Protein AF-A0A963CIV7-F1 (afdb_monomer_lite)

pLDDT: mean 91.54, std 8.97, range [55.19, 98.31]

Foldseek 3Di:
DLVVLLVVCLVCVPVLCLLLCVPCVVHDPVSVVVSVVVLVVQLVVQLVVLVVLCVVVVDDWLDDSSVLSVVSSCLSNVLSVVCVVVVNPARSCVVVVVVCLVCVVNGHPPSD

Sequence (112 aa):
VLYLLLAFADKNPGITRVLLGDALVGEQERLHSRVEQFFARIETQFRQILREAVMREGEESRVDIDQGASLMLALVEGRMQRFLRTRFRVSPLAEWDGHWELIAPCLFPGAD

Structure (mmCIF, N/CA/C/O backbone):
data_AF-A0A963CIV7-F1
#
_entry.id   AF-A0A963CIV7-F1
#
loop_
_atom_site.group_PDB
_atom_site.id
_atom_site.type_symbol
_atom_site.label_atom_id
_atom_site.label_alt_id
_atom_site.label_comp_id
_atom_site.label_asym_id
_atom_site.label_entity_id
_atom_site.label_seq_id
_atom_site.pdbx_PDB_ins_code
_atom_site.Cartn_x
_atom_site.Cartn_y
_atom_site.Cartn_z
_atom_site.occupancy
_atom_site.B_iso_or_equiv
_atom_site.auth_seq_id
_atom_site.auth_comp_id
_atom_site.auth_asym_id
_atom_site.auth_atom_id
_atom_site.pdbx_PDB_model_num
ATOM 1 N N . VAL A 1 1 ? -10.008 0.877 0.326 1.00 90.88 1 VAL A N 1
ATOM 2 C CA . VAL A 1 1 ? -8.850 1.719 -0.082 1.00 90.88 1 VAL A CA 1
ATOM 3 C C . VAL A 1 1 ? -7.711 0.898 -0.678 1.00 90.88 1 VAL A C 1
ATOM 5 O O . VAL A 1 1 ? -7.285 1.231 -1.774 1.00 90.88 1 VAL A O 1
ATOM 8 N N . LEU A 1 2 ? -7.256 -0.182 -0.031 1.00 95.50 2 LEU A N 1
ATOM 9 C CA . LEU A 1 2 ? -6.164 -1.035 -0.538 1.00 95.50 2 LEU A CA 1
ATOM 10 C C . LEU A 1 2 ? -6.381 -1.514 -1.982 1.00 95.50 2 LEU A C 1
ATOM 12 O O . LEU A 1 2 ? -5.562 -1.223 -2.848 1.00 95.50 2 LEU A O 1
ATOM 16 N N . TYR A 1 3 ? -7.526 -2.146 -2.259 1.00 96.44 3 TYR A N 1
ATOM 17 C CA . TYR A 1 3 ? -7.890 -2.582 -3.612 1.00 96.44 3 TYR A CA 1
ATOM 18 C C . TYR A 1 3 ? -7.810 -1.444 -4.638 1.00 96.44 3 TYR A C 1
ATOM 20 O O . TYR A 1 3 ? -7.254 -1.622 -5.714 1.00 96.44 3 TYR A O 1
ATOM 28 N N . LEU A 1 4 ? -8.310 -0.251 -4.294 1.00 97.00 4 LEU A N 1
ATOM 29 C CA . LEU A 1 4 ? -8.282 0.912 -5.183 1.00 97.00 4 LEU A CA 1
ATOM 30 C C . LEU A 1 4 ? -6.846 1.348 -5.507 1.00 97.00 4 LEU A C 1
ATOM 32 O O . LEU A 1 4 ? -6.553 1.638 -6.663 1.00 97.00 4 LEU A O 1
ATOM 36 N N . LEU A 1 5 ? -5.949 1.372 -4.515 1.00 97.31 5 LEU A N 1
ATOM 37 C CA . LEU A 1 5 ? -4.535 1.703 -4.730 1.00 97.31 5 LEU A CA 1
ATOM 38 C C . LEU A 1 5 ? -3.849 0.683 -5.643 1.00 97.31 5 LEU A C 1
ATOM 40 O O . LEU A 1 5 ? -3.104 1.061 -6.546 1.00 97.31 5 LEU A O 1
ATOM 44 N N . LEU A 1 6 ? -4.124 -0.605 -5.436 1.00 97.94 6 LEU A N 1
ATOM 45 C CA . LEU A 1 6 ? -3.557 -1.683 -6.246 1.00 97.94 6 LEU A CA 1
ATOM 46 C C . LEU A 1 6 ? -4.126 -1.682 -7.670 1.00 97.94 6 LEU A C 1
ATOM 48 O O . LEU A 1 6 ? -3.364 -1.798 -8.625 1.00 97.94 6 LEU A O 1
ATOM 52 N N . ALA A 1 7 ? -5.433 -1.468 -7.830 1.00 98.12 7 ALA A N 1
ATOM 53 C CA . ALA A 1 7 ? -6.078 -1.301 -9.130 1.00 98.12 7 ALA A CA 1
ATOM 54 C C . ALA A 1 7 ? -5.527 -0.079 -9.877 1.00 98.12 7 ALA A C 1
ATOM 56 O O . ALA A 1 7 ? -5.262 -0.146 -11.075 1.00 98.12 7 ALA A O 1
ATOM 57 N N . PHE A 1 8 ? -5.306 1.035 -9.173 1.00 97.94 8 PHE A N 1
ATOM 58 C CA . PHE A 1 8 ? -4.667 2.211 -9.753 1.00 97.94 8 PHE A CA 1
ATOM 59 C C . PHE A 1 8 ? -3.252 1.892 -10.246 1.00 97.94 8 PHE A C 1
ATOM 61 O O . PHE A 1 8 ? -2.916 2.263 -11.369 1.00 97.94 8 PHE A O 1
ATOM 68 N N . ALA A 1 9 ? -2.445 1.181 -9.453 1.00 97.38 9 ALA A N 1
ATOM 69 C CA . ALA A 1 9 ? -1.111 0.762 -9.874 1.00 97.38 9 ALA A CA 1
ATOM 70 C C . ALA A 1 9 ? -1.153 -0.155 -11.105 1.00 97.38 9 ALA A C 1
ATOM 72 O O . ALA A 1 9 ? -0.430 0.085 -12.068 1.00 97.38 9 ALA A O 1
ATOM 73 N N . ASP A 1 10 ? -2.048 -1.144 -11.113 1.00 97.88 10 ASP A N 1
ATOM 74 C CA . ASP A 1 10 ? -2.241 -2.068 -12.237 1.00 97.88 10 ASP A CA 1
ATOM 75 C C . ASP A 1 10 ? -2.559 -1.326 -13.546 1.00 97.88 10 ASP A C 1
ATOM 77 O O . ASP A 1 10 ? -2.002 -1.628 -14.602 1.00 97.88 10 ASP A O 1
ATOM 81 N N . LYS A 1 11 ? -3.406 -0.291 -13.472 1.00 98.19 11 LYS A N 1
ATOM 82 C CA . LYS A 1 11 ? -3.772 0.541 -14.628 1.00 98.19 11 LYS A CA 1
ATOM 83 C C . LYS A 1 11 ? -2.716 1.571 -15.019 1.00 98.19 11 LYS A C 1
ATOM 85 O O . LYS A 1 11 ? -2.760 2.060 -16.144 1.00 98.19 11 LYS A O 1
ATOM 90 N N . ASN A 1 12 ? -1.772 1.899 -14.135 1.00 97.75 12 ASN A N 1
ATOM 91 C CA . ASN A 1 12 ? -0.799 2.968 -14.359 1.00 97.75 12 ASN A CA 1
ATOM 92 C C . ASN A 1 12 ? 0.653 2.531 -14.071 1.00 97.75 12 ASN A C 1
ATOM 94 O O . ASN A 1 12 ? 1.305 3.141 -13.217 1.00 97.75 12 ASN A O 1
ATOM 98 N N . PRO A 1 13 ? 1.228 1.568 -14.826 1.00 96.06 13 PRO A N 1
ATOM 99 C CA . PRO A 1 13 ? 2.587 1.062 -14.587 1.00 96.06 13 PRO A CA 1
ATOM 100 C C . PRO A 1 13 ? 3.663 2.155 -14.548 1.00 96.06 13 PRO A C 1
ATOM 102 O O . PRO A 1 13 ? 4.592 2.111 -13.742 1.00 96.06 13 PRO A O 1
ATOM 105 N N . GLY A 1 14 ? 3.526 3.172 -15.407 1.00 94.50 14 GLY A N 1
ATOM 106 C CA . GLY A 1 14 ? 4.439 4.313 -15.454 1.00 94.50 14 GLY A CA 1
ATOM 107 C C . GLY A 1 14 ? 4.439 5.120 -14.156 1.00 94.50 14 GLY A C 1
ATOM 108 O O . GLY A 1 14 ? 5.511 5.431 -13.644 1.00 94.50 14 GLY A O 1
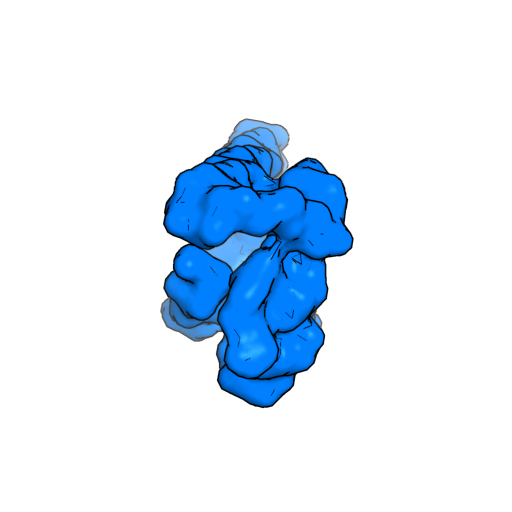ATOM 109 N N . ILE A 1 15 ? 3.255 5.396 -13.599 1.00 94.56 15 ILE A N 1
ATOM 110 C CA . ILE A 1 15 ? 3.110 6.109 -12.323 1.00 94.56 15 ILE A CA 1
ATOM 111 C C . ILE A 1 15 ? 3.588 5.220 -11.173 1.00 94.56 15 ILE A C 1
ATOM 113 O O . ILE A 1 15 ? 4.265 5.710 -10.277 1.00 94.56 15 ILE A O 1
ATOM 117 N N . THR A 1 16 ? 3.334 3.910 -11.218 1.00 95.31 16 THR A N 1
ATOM 118 C CA . THR A 1 16 ? 3.850 2.974 -10.209 1.00 95.31 16 THR A CA 1
ATOM 119 C C . THR A 1 16 ? 5.376 3.001 -10.120 1.00 95.31 16 THR A C 1
ATOM 121 O O . THR A 1 16 ? 5.904 2.997 -9.015 1.00 95.31 16 THR A O 1
ATOM 124 N N . ARG A 1 17 ? 6.106 3.116 -11.239 1.00 93.62 17 ARG A N 1
ATOM 125 C CA . ARG A 1 17 ? 7.574 3.293 -11.196 1.00 93.62 17 ARG A CA 1
ATOM 126 C C . ARG A 1 17 ? 8.008 4.576 -10.499 1.00 93.62 17 ARG A C 1
ATOM 128 O O . ARG A 1 17 ? 9.012 4.569 -9.799 1.00 93.62 17 ARG A O 1
ATOM 135 N N . VAL A 1 18 ? 7.269 5.666 -10.703 1.00 92.44 18 VAL A N 1
ATOM 136 C CA . VAL A 1 18 ? 7.533 6.947 -10.032 1.00 92.44 18 VAL A CA 1
ATOM 137 C C . VAL A 1 18 ? 7.287 6.804 -8.532 1.00 92.44 18 VAL A C 1
ATOM 139 O O . VAL A 1 18 ? 8.141 7.188 -7.742 1.00 92.44 18 VAL A O 1
ATOM 142 N N . LEU A 1 19 ? 6.161 6.196 -8.145 1.00 93.31 19 LEU A N 1
ATOM 143 C CA . LEU A 1 19 ? 5.823 5.946 -6.741 1.00 93.31 19 LEU A CA 1
ATOM 144 C C . LEU A 1 19 ? 6.856 5.053 -6.042 1.00 93.31 19 LEU A C 1
ATOM 146 O O . LEU A 1 19 ? 7.125 5.255 -4.869 1.00 93.31 19 LEU A O 1
ATOM 150 N N . LEU A 1 20 ? 7.456 4.092 -6.744 1.00 91.88 20 LEU A N 1
ATOM 151 C CA . LEU A 1 20 ? 8.464 3.189 -6.177 1.00 91.88 20 LEU A CA 1
ATOM 152 C C . LEU A 1 20 ? 9.907 3.707 -6.284 1.00 91.88 20 LEU A C 1
ATOM 154 O O . LEU A 1 20 ? 10.836 2.985 -5.933 1.00 91.88 20 LEU A O 1
ATOM 158 N N . GLY A 1 21 ? 10.115 4.919 -6.803 1.00 85.06 21 GLY A N 1
ATOM 159 C CA . GLY A 1 21 ? 11.444 5.521 -6.940 1.00 85.06 21 GLY A CA 1
ATOM 160 C C . GLY A 1 21 ? 12.287 5.027 -8.123 1.00 85.06 21 GLY A C 1
ATOM 161 O O . GLY A 1 21 ? 13.326 5.614 -8.409 1.00 85.06 21 GLY A O 1
ATOM 162 N N . ASP A 1 22 ? 11.839 4.013 -8.869 1.00 79.81 22 ASP A N 1
ATOM 163 C CA . ASP A 1 22 ? 12.554 3.441 -10.027 1.00 79.81 22 ASP A CA 1
ATOM 164 C C . ASP A 1 22 ? 12.748 4.459 -11.162 1.00 79.81 22 ASP A C 1
ATOM 166 O O . ASP A 1 22 ? 13.784 4.495 -11.821 1.00 79.81 22 ASP A O 1
ATOM 170 N N . ALA A 1 23 ? 11.767 5.342 -11.358 1.00 76.31 23 ALA A N 1
ATOM 171 C CA . ALA A 1 23 ? 11.824 6.394 -12.371 1.00 76.31 23 ALA A CA 1
ATOM 172 C C . ALA A 1 23 ? 12.442 7.716 -11.870 1.00 76.31 23 ALA A C 1
ATOM 174 O O . ALA A 1 23 ? 12.357 8.711 -12.584 1.00 76.31 23 ALA A O 1
ATOM 175 N N . LEU A 1 24 ? 13.021 7.754 -10.661 1.00 71.12 24 LEU A N 1
ATOM 176 C CA . LEU A 1 24 ? 13.523 8.989 -10.037 1.00 71.12 24 LEU A CA 1
ATOM 177 C C . LEU A 1 24 ? 15.048 9.174 -10.130 1.00 71.12 24 LEU A C 1
ATOM 179 O O . LEU A 1 24 ? 15.589 10.149 -9.606 1.00 71.12 24 LEU A O 1
ATOM 183 N N . VAL A 1 25 ? 15.762 8.265 -10.802 1.00 67.56 25 VAL A N 1
ATOM 184 C CA . VAL A 1 25 ? 17.218 8.369 -10.981 1.00 67.56 25 VAL A CA 1
ATOM 185 C C . VAL A 1 25 ? 17.552 9.607 -11.824 1.00 67.56 25 VAL A C 1
ATOM 187 O O . VAL A 1 25 ? 17.273 9.642 -13.019 1.00 67.56 25 VAL A O 1
ATOM 190 N N . GLY A 1 26 ? 18.169 10.615 -11.199 1.00 67.75 26 GLY A N 1
ATOM 191 C CA . GLY A 1 26 ? 18.516 11.892 -11.839 1.00 67.75 26 GLY A CA 1
ATOM 192 C C . GLY A 1 26 ? 17.436 12.980 -11.749 1.00 67.75 26 GLY A C 1
ATOM 193 O O . GLY A 1 26 ? 17.629 14.061 -12.303 1.00 67.75 26 GLY A O 1
ATOM 194 N N . GLU A 1 27 ? 16.330 12.723 -11.046 1.00 76.44 27 GLU A N 1
ATOM 195 C CA . GLU A 1 27 ? 15.253 13.694 -10.815 1.00 76.44 27 GLU A CA 1
ATOM 196 C C . GLU A 1 27 ? 15.526 14.622 -9.619 1.00 76.44 27 GLU A C 1
ATOM 198 O O . GLU A 1 27 ? 16.392 14.377 -8.779 1.00 76.44 27 GLU A O 1
ATOM 203 N N . GLN A 1 28 ? 14.758 15.713 -9.523 1.00 72.50 28 GLN A N 1
ATOM 204 C CA . GLN A 1 28 ? 14.870 16.670 -8.415 1.00 72.50 28 GLN A CA 1
ATOM 205 C C . GLN A 1 28 ? 14.401 16.071 -7.077 1.00 72.50 28 GLN A C 1
ATOM 207 O O . GLN A 1 28 ? 13.365 15.408 -7.011 1.00 72.50 28 GLN A O 1
ATOM 212 N N . GLU A 1 29 ? 15.073 16.443 -5.981 1.00 76.31 29 GLU A N 1
ATOM 213 C CA . GLU A 1 29 ? 14.733 16.094 -4.585 1.00 76.31 29 GLU A CA 1
ATOM 214 C C . GLU A 1 29 ? 13.241 16.291 -4.251 1.00 76.31 29 GLU A C 1
ATOM 216 O O . GLU A 1 29 ? 12.613 15.502 -3.549 1.00 76.31 29 GLU A O 1
ATOM 221 N N . ARG A 1 30 ? 12.622 17.317 -4.846 1.00 78.56 30 ARG A N 1
ATOM 222 C CA . ARG A 1 30 ? 11.203 17.647 -4.658 1.00 78.56 30 ARG A CA 1
ATOM 223 C C . ARG A 1 30 ? 10.257 16.517 -5.062 1.00 78.56 30 ARG A C 1
ATOM 225 O O . ARG A 1 30 ? 9.168 16.428 -4.502 1.00 78.56 30 ARG A O 1
ATOM 232 N N . LEU A 1 31 ? 10.617 15.693 -6.047 1.00 82.50 31 LEU A N 1
ATOM 233 C CA . LEU A 1 31 ? 9.760 14.593 -6.487 1.00 82.50 31 LEU A CA 1
ATOM 234 C C . LEU A 1 31 ? 9.774 13.443 -5.473 1.00 82.50 31 LEU A C 1
ATOM 236 O O . LEU A 1 31 ? 8.706 12.920 -5.158 1.00 82.50 31 LEU A O 1
ATOM 240 N N . HIS A 1 32 ? 10.934 13.146 -4.879 1.00 83.69 32 HIS A N 1
ATOM 241 C CA . HIS A 1 32 ? 11.050 12.205 -3.762 1.00 83.69 32 HIS A CA 1
ATOM 242 C C . HIS A 1 32 ? 10.188 12.652 -2.575 1.00 83.69 32 HIS A C 1
ATOM 244 O O . HIS A 1 32 ? 9.358 11.878 -2.100 1.00 83.69 32 HIS A O 1
ATOM 250 N N . SER A 1 33 ? 10.253 13.934 -2.190 1.00 89.38 33 SER A N 1
ATOM 251 C CA . SER A 1 33 ? 9.408 14.468 -1.108 1.00 89.38 33 SER A CA 1
ATOM 252 C C . SER A 1 33 ? 7.905 14.355 -1.403 1.00 89.38 33 SER A C 1
ATOM 254 O O . SER A 1 33 ? 7.103 14.166 -0.491 1.00 89.38 33 SER A O 1
ATOM 256 N N . ARG A 1 34 ? 7.482 14.464 -2.671 1.00 91.12 34 ARG A N 1
ATOM 257 C CA . ARG A 1 34 ? 6.063 14.297 -3.049 1.00 91.12 34 ARG A CA 1
ATOM 258 C C . ARG A 1 34 ? 5.602 12.848 -2.924 1.00 91.12 34 ARG A C 1
ATOM 260 O O . ARG A 1 34 ? 4.460 12.623 -2.528 1.00 91.12 34 ARG A O 1
ATOM 267 N N . VAL A 1 35 ? 6.461 11.891 -3.270 1.00 92.75 35 VAL A N 1
ATOM 268 C CA . VAL A 1 35 ? 6.181 10.456 -3.110 1.00 92.75 35 VAL A CA 1
ATOM 269 C C . VAL A 1 35 ? 6.102 10.091 -1.627 1.00 92.75 35 VAL A C 1
ATOM 271 O O . VAL A 1 35 ? 5.144 9.445 -1.211 1.00 92.75 35 VAL A O 1
ATOM 274 N N . GLU A 1 36 ? 7.034 10.586 -0.815 1.00 93.19 36 GLU A N 1
ATOM 275 C CA . GLU A 1 36 ? 7.011 10.408 0.640 1.00 93.19 36 GLU A CA 1
ATOM 276 C C . GLU A 1 36 ? 5.713 10.957 1.255 1.00 93.19 36 GLU A C 1
ATOM 278 O O . GLU A 1 36 ? 4.990 10.247 1.955 1.00 93.19 36 GLU A O 1
ATOM 283 N N . GLN A 1 37 ? 5.340 12.195 0.912 1.00 95.62 37 GLN A N 1
ATOM 284 C CA . GLN A 1 37 ? 4.082 12.799 1.363 1.00 95.62 37 GLN A CA 1
ATOM 285 C C . GLN A 1 37 ? 2.849 12.020 0.895 1.00 95.62 37 GLN A C 1
ATOM 287 O O . GLN A 1 37 ? 1.849 11.962 1.613 1.00 95.62 37 GLN A O 1
ATOM 292 N N . PHE A 1 38 ? 2.886 11.434 -0.305 1.00 95.81 38 PHE A N 1
ATOM 293 C CA . PHE A 1 38 ? 1.797 10.601 -0.800 1.00 95.81 38 PHE A CA 1
ATOM 294 C C . PHE A 1 38 ? 1.585 9.386 0.109 1.00 95.81 38 PHE A C 1
ATOM 296 O O . PHE A 1 38 ? 0.472 9.199 0.605 1.00 95.81 38 PHE A O 1
ATOM 303 N N . PHE A 1 39 ? 2.634 8.612 0.397 1.00 96.69 39 PHE A N 1
ATOM 304 C CA . PHE A 1 39 ? 2.512 7.436 1.262 1.00 96.69 39 PHE A CA 1
ATOM 305 C C . PHE A 1 39 ? 2.189 7.798 2.715 1.00 96.69 39 PHE A C 1
ATOM 307 O O . PHE A 1 39 ? 1.317 7.164 3.306 1.00 96.69 39 PHE A O 1
ATOM 314 N N . ALA A 1 40 ? 2.751 8.885 3.253 1.00 97.31 40 ALA A N 1
ATOM 315 C CA . ALA A 1 40 ? 2.399 9.381 4.587 1.00 97.31 40 ALA A CA 1
ATOM 316 C C . ALA A 1 40 ? 0.899 9.726 4.714 1.00 97.31 40 ALA A C 1
ATOM 318 O O . ALA A 1 40 ? 0.259 9.474 5.744 1.00 97.31 40 ALA A O 1
ATOM 319 N N . ARG A 1 41 ? 0.295 10.280 3.653 1.00 97.94 41 ARG A N 1
ATOM 320 C CA . ARG A 1 41 ? -1.152 10.547 3.611 1.00 97.94 41 ARG A CA 1
ATOM 321 C C . ARG A 1 41 ? -1.973 9.264 3.525 1.00 97.94 41 ARG A C 1
ATOM 323 O O . ARG A 1 41 ? -2.999 9.175 4.194 1.00 97.94 41 ARG A O 1
ATOM 330 N N . ILE A 1 42 ? -1.531 8.280 2.742 1.00 98.00 42 ILE A N 1
ATOM 331 C CA . ILE A 1 42 ? -2.185 6.966 2.670 1.00 98.00 42 ILE A CA 1
ATOM 332 C C . ILE A 1 42 ? -2.155 6.263 4.031 1.00 98.00 42 ILE A C 1
ATOM 334 O O . ILE A 1 42 ? -3.187 5.776 4.486 1.00 98.00 42 ILE A O 1
ATOM 338 N N . GLU A 1 43 ? -1.016 6.274 4.717 1.00 98.19 43 GLU A N 1
ATOM 339 C CA . GLU A 1 43 ? -0.891 5.678 6.047 1.00 98.19 43 GLU A CA 1
ATOM 340 C C . GLU A 1 43 ? -1.798 6.373 7.072 1.00 98.19 43 GLU A C 1
ATOM 342 O O . GLU A 1 43 ? -2.477 5.724 7.866 1.00 98.19 43 GLU A O 1
ATOM 347 N N . THR A 1 44 ? -1.892 7.705 7.004 1.00 98.31 44 THR A N 1
ATOM 348 C CA . THR A 1 44 ? -2.831 8.480 7.830 1.00 98.31 44 THR A CA 1
ATOM 349 C C . THR A 1 44 ? -4.278 8.061 7.571 1.00 98.31 44 THR A C 1
ATOM 351 O O . THR A 1 44 ? -5.047 7.893 8.518 1.00 98.31 44 THR A O 1
ATOM 354 N N . GLN A 1 45 ? -4.641 7.818 6.308 1.00 98.19 45 GLN A N 1
ATOM 355 C CA . GLN A 1 45 ? -5.966 7.316 5.956 1.00 98.19 45 GLN A CA 1
ATOM 356 C C . GLN A 1 45 ? -6.219 5.910 6.516 1.00 98.19 45 GLN A C 1
ATOM 358 O O . GLN A 1 45 ? -7.333 5.623 6.950 1.00 98.19 45 GLN A O 1
ATOM 363 N N . PHE A 1 46 ? -5.214 5.031 6.540 1.00 97.81 46 PHE A N 1
ATOM 364 C CA . PHE A 1 46 ? -5.343 3.709 7.159 1.00 97.81 46 PHE A CA 1
ATOM 365 C C . PHE A 1 46 ? -5.545 3.798 8.670 1.00 97.81 46 PHE A C 1
ATOM 367 O O . PHE A 1 46 ? -6.469 3.169 9.182 1.00 97.81 46 PHE A O 1
ATOM 374 N N . ARG A 1 47 ? -4.780 4.649 9.369 1.00 97.62 47 ARG A N 1
ATOM 375 C CA . ARG A 1 47 ? -4.997 4.915 10.802 1.00 97.62 47 ARG A CA 1
ATOM 376 C C . ARG A 1 47 ? -6.426 5.374 11.080 1.00 97.62 47 ARG A C 1
ATOM 378 O O . ARG A 1 47 ? -7.038 4.921 12.043 1.00 97.62 47 ARG A O 1
ATOM 385 N N . GLN A 1 48 ? -6.964 6.259 10.241 1.00 96.75 48 GLN A N 1
ATOM 386 C CA . GLN A 1 48 ? -8.342 6.727 10.377 1.00 96.75 48 GLN A CA 1
ATOM 387 C C . GLN A 1 48 ? -9.354 5.588 10.183 1.00 96.75 48 GLN A C 1
ATOM 389 O O . GLN A 1 48 ? -10.247 5.432 11.008 1.00 96.75 48 GLN A O 1
ATOM 394 N N . ILE A 1 49 ? -9.189 4.764 9.144 1.00 95.62 49 ILE A N 1
ATOM 395 C CA . ILE A 1 49 ? -10.079 3.624 8.871 1.00 95.62 49 ILE A CA 1
ATOM 396 C C . ILE A 1 49 ? -10.101 2.638 10.04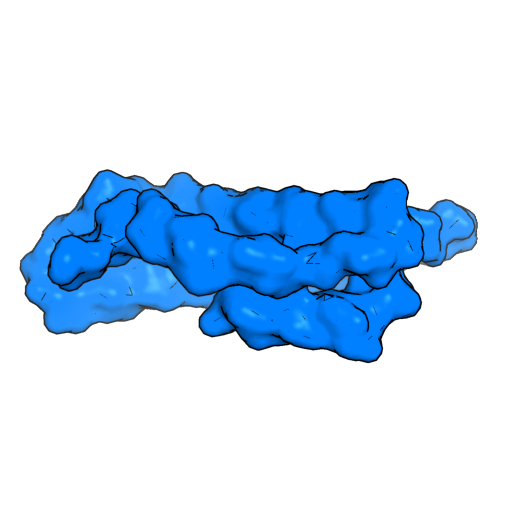5 1.00 95.62 49 ILE A C 1
ATOM 398 O O . ILE A 1 49 ? -11.175 2.197 10.447 1.00 95.62 49 ILE A O 1
ATOM 402 N N . LEU A 1 50 ? -8.937 2.319 10.618 1.00 94.69 50 LEU A N 1
ATOM 403 C CA . LEU A 1 50 ? -8.841 1.421 11.772 1.00 94.69 50 LEU A CA 1
ATOM 404 C C . LEU A 1 50 ? -9.518 2.022 13.014 1.00 94.69 50 LEU A C 1
ATOM 406 O O . LEU A 1 50 ? -10.287 1.338 13.684 1.00 94.69 50 LEU A O 1
ATOM 410 N N . ARG A 1 51 ? -9.312 3.320 13.287 1.00 93.88 51 ARG A N 1
ATOM 411 C CA . ARG A 1 51 ? -9.998 4.030 14.386 1.00 93.88 51 ARG A CA 1
ATOM 412 C C . ARG A 1 51 ? -11.517 4.004 14.228 1.00 93.88 51 ARG A C 1
ATOM 414 O O . ARG A 1 51 ? -12.226 3.762 15.198 1.00 93.88 51 ARG A O 1
ATOM 421 N N . GLU A 1 52 ? -12.011 4.253 13.018 1.00 93.44 52 GLU A N 1
ATOM 422 C CA . GLU A 1 52 ? -13.446 4.243 12.724 1.00 93.44 52 GLU A CA 1
ATOM 423 C C . GLU A 1 52 ? -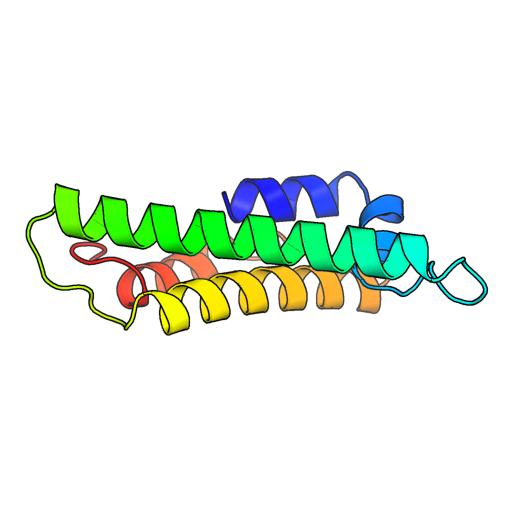14.064 2.845 12.869 1.00 93.44 52 GLU A C 1
ATOM 425 O O . GLU A 1 52 ? -15.203 2.742 13.323 1.00 93.44 52 GLU A O 1
ATOM 430 N N . ALA A 1 53 ? -13.332 1.782 12.520 1.00 90.81 53 ALA A N 1
ATOM 431 C CA . ALA A 1 53 ? -13.792 0.403 12.698 1.00 90.81 53 ALA A CA 1
ATOM 432 C C . ALA A 1 53 ? -13.986 0.058 14.183 1.00 90.81 53 ALA A C 1
ATOM 434 O O . ALA A 1 53 ? -15.078 -0.343 14.579 1.00 90.81 53 ALA A O 1
ATOM 435 N N . VAL A 1 54 ? -12.978 0.345 15.015 1.00 89.88 54 VAL A N 1
ATOM 436 C CA . VAL A 1 54 ? -13.030 0.182 16.482 1.00 89.88 54 VAL A CA 1
ATOM 437 C C . VAL A 1 54 ? -14.221 0.937 17.082 1.00 89.88 54 VAL A C 1
ATOM 439 O O . VAL A 1 54 ? -14.992 0.389 17.865 1.00 89.88 54 VAL A O 1
ATOM 442 N N . MET A 1 55 ? -14.428 2.195 16.673 1.00 89.19 55 MET A N 1
ATOM 443 C CA . MET A 1 55 ? -15.551 3.006 17.160 1.00 89.19 55 MET A CA 1
ATOM 444 C C . MET A 1 55 ? -16.923 2.456 16.752 1.00 89.19 55 MET A C 1
ATOM 446 O O . MET A 1 55 ? -17.889 2.632 17.492 1.00 89.19 55 MET A O 1
ATOM 450 N N . ARG A 1 56 ? -17.032 1.845 15.566 1.00 88.19 56 ARG A N 1
ATOM 451 C CA . ARG A 1 56 ? -18.300 1.331 15.034 1.00 88.19 56 ARG A CA 1
ATOM 452 C C . ARG A 1 56 ? -18.712 0.020 15.690 1.00 88.19 56 ARG A C 1
ATOM 454 O O . ARG A 1 56 ? -19.899 -0.177 15.929 1.00 88.19 56 ARG A O 1
ATOM 461 N N . GLU A 1 57 ? -17.752 -0.861 15.929 1.00 83.50 57 GLU A N 1
ATOM 462 C CA . GLU A 1 57 ? -18.008 -2.201 16.463 1.00 83.50 57 GLU A CA 1
ATOM 463 C C . GLU A 1 57 ? -18.068 -2.205 17.993 1.00 83.50 57 GLU A C 1
ATOM 465 O O . GLU A 1 57 ? -18.682 -3.088 18.582 1.00 83.50 57 GLU A O 1
ATOM 470 N N . GLY A 1 58 ? -17.501 -1.183 18.644 1.00 76.69 58 GLY A N 1
ATOM 471 C CA . GLY A 1 58 ? -17.469 -1.091 20.105 1.00 76.69 58 GLY A CA 1
ATOM 472 C C . GLY A 1 58 ? -16.531 -2.115 20.750 1.00 76.69 58 GLY A C 1
ATOM 473 O O . GLY A 1 58 ? -16.548 -2.268 21.970 1.00 76.69 58 GLY A O 1
ATOM 474 N N . GLU A 1 59 ? -15.721 -2.797 19.941 1.00 78.06 59 GLU A N 1
ATOM 475 C CA . GLU A 1 59 ? -14.705 -3.758 20.358 1.00 78.06 59 GLU A CA 1
ATOM 476 C C . GLU A 1 59 ? -13.319 -3.111 20.365 1.00 78.06 59 GLU A C 1
ATOM 478 O O . GLU A 1 59 ? -13.044 -2.170 19.618 1.00 78.06 59 GLU A O 1
ATOM 483 N N . GLU A 1 60 ? -12.422 -3.629 21.204 1.00 77.19 60 GLU A N 1
ATOM 484 C CA . GLU A 1 60 ? -11.020 -3.225 21.167 1.00 77.19 60 GLU A CA 1
ATOM 485 C C . GLU A 1 60 ? -10.353 -3.685 19.863 1.00 77.19 60 GLU A C 1
ATOM 487 O O . GLU A 1 60 ? -10.649 -4.746 19.312 1.00 77.19 60 GLU A O 1
ATOM 492 N N . SER A 1 61 ? -9.417 -2.874 19.367 1.00 80.00 61 SER A N 1
ATOM 493 C CA . SER A 1 61 ? -8.635 -3.227 18.184 1.00 80.00 61 SER A CA 1
ATOM 494 C C . SER A 1 61 ? -7.814 -4.494 18.439 1.00 80.00 61 SER A C 1
ATOM 496 O O . SER A 1 61 ? -7.088 -4.567 19.429 1.00 80.00 61 SER A O 1
ATOM 498 N N . ARG A 1 62 ? -7.852 -5.459 17.510 1.00 81.38 62 ARG A N 1
ATOM 499 C CA . ARG A 1 62 ? -7.014 -6.677 17.569 1.00 81.38 62 ARG A CA 1
ATOM 500 C C . ARG A 1 62 ? -5.511 -6.374 17.462 1.00 81.38 62 ARG A C 1
ATOM 502 O O . ARG A 1 62 ? -4.685 -7.173 17.895 1.00 81.38 62 ARG A O 1
ATOM 509 N N . VAL A 1 63 ? -5.161 -5.225 16.886 1.00 89.00 63 VAL A N 1
ATOM 510 C CA . VAL A 1 63 ? -3.787 -4.746 16.691 1.00 89.00 63 VAL A CA 1
ATOM 511 C C . VAL A 1 63 ? -3.686 -3.273 17.074 1.00 89.00 63 VAL A C 1
ATOM 513 O O . VAL A 1 63 ? -4.657 -2.526 16.954 1.00 89.00 63 VAL A O 1
ATOM 516 N N . ASP A 1 64 ? -2.511 -2.821 17.507 1.00 94.12 64 ASP A N 1
ATOM 517 C CA . ASP A 1 64 ? -2.254 -1.387 17.629 1.00 94.12 64 ASP A CA 1
ATOM 518 C C . ASP A 1 64 ? -2.519 -0.672 16.285 1.00 94.12 64 ASP A C 1
ATOM 520 O O . ASP A 1 64 ? -2.162 -1.172 15.216 1.00 94.12 64 ASP A O 1
ATOM 524 N N . ILE A 1 65 ? -3.172 0.493 16.328 1.00 94.50 65 ILE A N 1
ATOM 525 C CA . ILE A 1 65 ? -3.622 1.207 15.120 1.00 94.50 65 ILE A CA 1
ATOM 526 C C . ILE A 1 65 ? -2.444 1.574 14.212 1.00 94.50 65 ILE A C 1
ATOM 528 O O . ILE A 1 65 ? -2.569 1.495 12.987 1.00 94.50 65 ILE A O 1
ATOM 532 N N . ASP A 1 66 ? -1.313 1.982 14.790 1.00 96.25 66 ASP A N 1
ATOM 533 C CA . ASP A 1 66 ? -0.150 2.399 14.013 1.00 96.25 66 ASP A CA 1
ATOM 534 C C . ASP A 1 66 ? 0.541 1.176 13.397 1.00 96.25 66 ASP A C 1
ATOM 536 O O . ASP A 1 66 ? 0.903 1.201 12.218 1.00 96.25 66 ASP A O 1
ATOM 540 N N . GLN A 1 67 ? 0.617 0.063 14.135 1.00 96.00 67 GLN A N 1
ATOM 541 C CA . GLN A 1 67 ? 1.088 -1.218 13.596 1.00 96.00 67 GLN A CA 1
ATOM 542 C C . GLN A 1 67 ? 0.201 -1.725 12.449 1.00 96.00 67 GLN A C 1
ATOM 544 O O . GLN A 1 67 ? 0.716 -2.124 11.402 1.00 96.00 67 GLN A O 1
ATOM 549 N N . GLY A 1 68 ? -1.125 -1.674 12.607 1.00 95.88 68 GLY A N 1
ATOM 550 C CA . GLY A 1 68 ? -2.076 -2.084 11.573 1.00 95.88 68 GLY A CA 1
ATOM 551 C C . GLY A 1 68 ? -1.968 -1.224 10.311 1.00 95.88 68 GLY A C 1
ATOM 552 O O . GLY A 1 68 ? -1.904 -1.752 9.200 1.00 95.88 68 GLY A O 1
ATOM 553 N N . ALA A 1 69 ? -1.877 0.100 10.465 1.00 97.38 69 ALA A N 1
ATOM 554 C CA . ALA A 1 69 ? -1.720 1.018 9.339 1.00 97.38 69 ALA A CA 1
ATOM 555 C C . ALA A 1 69 ? -0.390 0.809 8.597 1.00 97.38 69 ALA A C 1
ATOM 557 O O . ALA A 1 69 ? -0.377 0.771 7.363 1.00 97.38 69 ALA A O 1
ATOM 558 N N . SER A 1 70 ? 0.705 0.612 9.337 1.00 97.25 70 SER A N 1
ATOM 559 C CA . SER A 1 70 ? 2.020 0.306 8.769 1.00 97.25 70 SER A CA 1
ATOM 560 C C . SER A 1 70 ? 2.012 -1.026 8.005 1.00 97.25 70 SER A C 1
ATOM 562 O O . SER A 1 70 ? 2.511 -1.101 6.880 1.00 97.25 70 SER A O 1
ATOM 564 N N . LEU A 1 71 ? 1.354 -2.062 8.542 1.00 96.50 71 LEU A N 1
ATOM 565 C CA . LEU A 1 71 ? 1.185 -3.352 7.866 1.00 96.50 71 LEU A CA 1
ATOM 566 C C . LEU A 1 71 ? 0.394 -3.215 6.555 1.00 96.50 71 LEU A C 1
ATOM 568 O O . LEU A 1 71 ? 0.789 -3.762 5.523 1.00 96.50 71 LEU A O 1
ATOM 572 N N . MET A 1 72 ? -0.707 -2.459 6.577 1.00 97.44 72 MET A N 1
ATOM 573 C CA . MET A 1 72 ? -1.510 -2.163 5.388 1.00 97.44 72 MET A CA 1
ATOM 574 C C . MET A 1 72 ? -0.692 -1.442 4.310 1.00 97.44 72 MET A C 1
ATOM 576 O O . MET A 1 72 ? -0.814 -1.764 3.126 1.00 97.44 72 MET A O 1
ATOM 580 N N . LEU A 1 73 ? 0.157 -0.491 4.707 1.00 97.88 73 LEU A N 1
ATOM 581 C CA . LEU A 1 73 ? 1.046 0.225 3.797 1.00 97.88 73 LEU A CA 1
ATOM 582 C C . LEU A 1 73 ? 2.106 -0.706 3.190 1.00 97.88 73 LEU A C 1
ATOM 584 O O . LEU A 1 73 ? 2.211 -0.794 1.964 1.00 97.88 73 LEU A O 1
ATOM 588 N N . ALA A 1 74 ? 2.805 -1.478 4.026 1.00 97.25 74 ALA A N 1
ATOM 589 C CA . ALA A 1 74 ? 3.810 -2.445 3.590 1.00 97.25 74 ALA A CA 1
ATOM 590 C C . ALA A 1 74 ? 3.234 -3.483 2.609 1.00 97.25 74 ALA A C 1
ATOM 592 O O . ALA A 1 74 ? 3.887 -3.859 1.632 1.00 97.25 74 ALA A O 1
ATOM 593 N N . LEU A 1 75 ? 1.983 -3.912 2.818 1.00 97.31 75 LEU A N 1
ATOM 594 C CA . LEU A 1 75 ? 1.275 -4.816 1.913 1.00 97.31 75 LEU A CA 1
ATOM 595 C C . LEU A 1 75 ? 1.093 -4.212 0.513 1.00 97.31 75 LEU A C 1
ATOM 597 O O . LEU A 1 75 ? 1.293 -4.903 -0.492 1.00 97.31 75 LEU A O 1
ATOM 601 N N . VAL A 1 76 ? 0.693 -2.938 0.437 1.00 97.44 76 VAL A N 1
ATOM 602 C CA . VAL A 1 76 ? 0.499 -2.233 -0.839 1.00 97.44 76 VAL A CA 1
ATOM 603 C C . VAL A 1 76 ? 1.826 -2.065 -1.557 1.00 97.44 76 VAL A C 1
ATOM 605 O O . VAL A 1 76 ? 1.935 -2.431 -2.730 1.00 97.44 76 VAL A O 1
ATOM 608 N N . GLU A 1 77 ? 2.837 -1.561 -0.854 1.00 97.00 77 GLU A N 1
ATOM 609 C CA . GLU A 1 77 ? 4.163 -1.337 -1.423 1.00 97.00 77 GLU A CA 1
ATOM 610 C C . GLU A 1 77 ? 4.793 -2.645 -1.905 1.00 9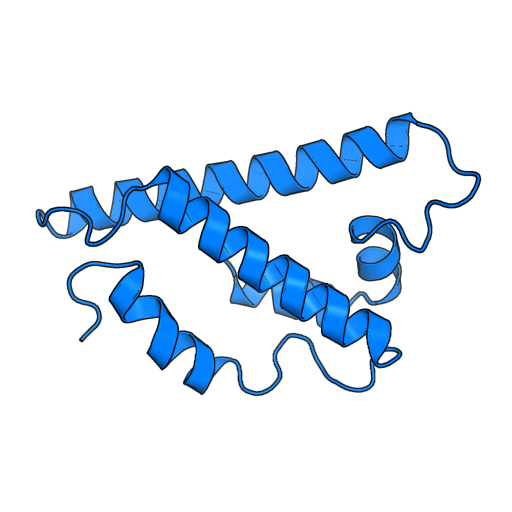7.00 77 GLU A C 1
ATOM 612 O O . GLU A 1 77 ? 5.246 -2.720 -3.046 1.00 97.00 77 GLU A O 1
ATOM 617 N N . GLY A 1 78 ? 4.737 -3.717 -1.110 1.00 97.56 78 GLY A N 1
ATOM 618 C CA . GLY A 1 78 ? 5.269 -5.026 -1.493 1.00 97.56 78 GLY A CA 1
ATOM 619 C C . GLY A 1 78 ? 4.609 -5.595 -2.754 1.00 97.56 78 GLY A C 1
ATOM 620 O O . GLY A 1 78 ? 5.283 -6.162 -3.623 1.00 97.56 78 GLY A O 1
ATOM 621 N N . ARG A 1 79 ? 3.297 -5.392 -2.916 1.00 97.81 79 ARG A N 1
ATOM 622 C CA . ARG A 1 79 ? 2.570 -5.789 -4.131 1.00 97.81 79 ARG A CA 1
ATOM 623 C C . ARG A 1 79 ? 2.953 -4.947 -5.341 1.00 97.81 79 ARG A C 1
ATOM 625 O O . ARG A 1 79 ? 3.211 -5.510 -6.405 1.00 97.81 79 ARG A O 1
ATOM 632 N N . MET A 1 80 ? 3.046 -3.627 -5.184 1.00 97.81 80 MET A N 1
ATOM 633 C CA . MET A 1 80 ? 3.522 -2.735 -6.246 1.00 97.81 80 MET A CA 1
ATOM 634 C C . MET A 1 80 ? 4.968 -3.077 -6.649 1.00 97.81 80 MET A C 1
ATOM 636 O O . MET A 1 80 ? 5.275 -3.141 -7.839 1.00 97.81 80 MET A O 1
ATOM 640 N N . GLN A 1 81 ? 5.837 -3.397 -5.687 1.00 97.56 81 GLN A N 1
ATOM 641 C CA . GLN A 1 81 ? 7.212 -3.830 -5.942 1.00 97.56 81 GLN A CA 1
ATOM 642 C C . GLN A 1 81 ? 7.272 -5.168 -6.688 1.00 97.56 81 GLN A C 1
ATOM 644 O O . GLN A 1 81 ? 8.057 -5.321 -7.623 1.00 97.56 81 GLN A O 1
ATOM 649 N N . ARG A 1 82 ? 6.422 -6.151 -6.351 1.00 98.00 82 ARG A N 1
ATOM 650 C CA . ARG A 1 82 ? 6.310 -7.406 -7.124 1.00 98.00 82 ARG A CA 1
ATOM 651 C C . ARG A 1 82 ? 5.851 -7.137 -8.561 1.00 98.00 82 ARG A C 1
ATOM 653 O O . ARG A 1 82 ? 6.416 -7.714 -9.494 1.00 98.00 82 ARG A O 1
ATOM 660 N N . PHE A 1 83 ? 4.870 -6.257 -8.746 1.00 98.19 83 PHE A N 1
ATOM 661 C CA . PHE A 1 83 ? 4.401 -5.844 -10.069 1.00 98.19 83 PHE A CA 1
ATOM 662 C C . PHE A 1 83 ? 5.536 -5.225 -10.895 1.00 98.19 83 PHE A C 1
ATOM 664 O O . PHE A 1 83 ? 5.791 -5.665 -12.016 1.00 98.19 83 PHE A O 1
ATOM 671 N N . LEU A 1 84 ? 6.304 -4.303 -10.308 1.00 96.75 84 LEU A N 1
ATOM 672 C CA . LEU A 1 84 ? 7.474 -3.704 -10.950 1.00 96.75 84 LEU A CA 1
ATOM 673 C C . LEU A 1 84 ? 8.567 -4.739 -11.266 1.00 96.75 84 LEU A C 1
ATOM 675 O O . LEU A 1 84 ? 8.996 -4.861 -12.414 1.00 96.75 84 LEU A O 1
ATOM 679 N N . ARG A 1 85 ? 8.982 -5.541 -10.278 1.00 97.00 85 ARG A N 1
ATOM 680 C CA . ARG A 1 85 ? 10.049 -6.551 -10.408 1.00 97.00 85 ARG A CA 1
ATOM 681 C C . ARG A 1 85 ? 9.748 -7.595 -11.483 1.00 97.00 85 ARG A C 1
ATOM 683 O O . ARG A 1 85 ? 10.657 -8.085 -12.148 1.00 97.00 85 ARG A O 1
ATOM 690 N N . THR A 1 86 ? 8.473 -7.927 -11.682 1.00 97.56 86 THR A N 1
ATOM 691 C CA . THR A 1 86 ? 8.031 -8.855 -12.736 1.00 97.56 86 THR A CA 1
ATOM 692 C C . THR A 1 86 ? 7.871 -8.189 -14.105 1.00 97.56 86 THR A C 1
ATOM 694 O O . THR A 1 86 ? 7.440 -8.844 -15.055 1.00 97.56 86 THR A O 1
ATOM 697 N N . ARG A 1 87 ? 8.245 -6.908 -14.238 1.00 96.38 87 ARG A N 1
ATOM 698 C CA . ARG A 1 87 ? 8.029 -6.074 -15.429 1.00 96.38 87 ARG A CA 1
ATOM 699 C C . ARG A 1 87 ? 6.560 -6.056 -15.840 1.00 96.38 87 ARG A C 1
ATOM 701 O O . ARG A 1 87 ? 6.233 -6.277 -17.002 1.00 96.38 87 ARG A O 1
ATOM 708 N N . PHE A 1 88 ? 5.695 -5.851 -14.852 1.00 97.00 88 PHE A N 1
ATOM 709 C CA . PHE A 1 88 ? 4.248 -5.728 -15.001 1.00 97.00 88 PHE A CA 1
ATOM 710 C C . PHE A 1 88 ? 3.523 -6.992 -15.483 1.00 97.00 88 PHE A C 1
ATOM 712 O O . PHE A 1 88 ? 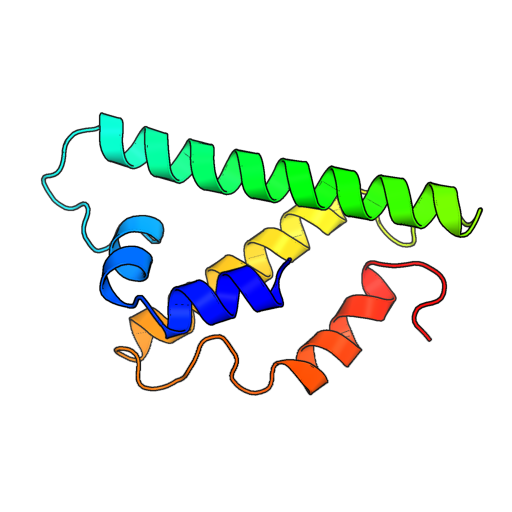2.361 -6.929 -15.869 1.00 97.00 88 PHE A O 1
ATOM 719 N N . ARG A 1 89 ? 4.184 -8.159 -15.447 1.00 97.75 89 ARG A N 1
ATOM 720 C CA . ARG A 1 89 ? 3.567 -9.439 -15.842 1.00 97.75 89 ARG A CA 1
ATOM 721 C C . ARG A 1 89 ? 2.610 -9.990 -14.793 1.00 97.75 89 ARG A C 1
ATOM 723 O O . ARG A 1 89 ? 1.666 -10.685 -15.145 1.00 97.75 89 ARG A O 1
ATOM 730 N N . VAL A 1 90 ? 2.879 -9.727 -13.515 1.00 98.19 90 VAL A N 1
ATOM 731 C CA . VAL A 1 90 ? 2.042 -10.193 -12.407 1.00 98.19 90 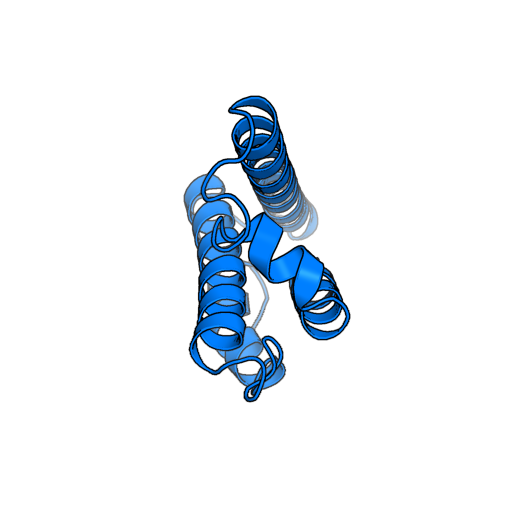VAL A CA 1
ATOM 732 C C . VAL A 1 90 ? 1.342 -8.998 -11.792 1.00 98.19 90 VAL A C 1
ATOM 734 O O . VAL A 1 90 ? 1.992 -8.209 -11.112 1.00 98.19 90 VAL A O 1
ATOM 737 N N . SER A 1 91 ? 0.033 -8.888 -12.020 1.00 98.19 91 SER A N 1
ATOM 738 C CA . SER A 1 91 ? -0.798 -7.811 -11.471 1.00 98.19 91 SER A CA 1
ATOM 739 C C . SER A 1 91 ? -0.605 -7.662 -9.951 1.00 98.19 91 SER A C 1
ATOM 741 O O . SER A 1 91 ? -0.519 -8.675 -9.248 1.00 98.19 91 SER A O 1
ATOM 743 N N . PRO A 1 92 ? -0.590 -6.433 -9.398 1.00 97.75 92 PRO A N 1
ATOM 744 C CA . PRO A 1 92 ? -0.573 -6.218 -7.951 1.00 97.75 92 PRO A CA 1
ATOM 745 C C . PRO A 1 92 ? -1.853 -6.732 -7.259 1.00 97.75 92 PRO A C 1
ATOM 747 O O . PRO A 1 92 ? -1.855 -6.912 -6.040 1.00 97.75 92 PRO A O 1
ATOM 750 N N . LEU A 1 93 ? -2.916 -7.004 -8.028 1.00 98.25 93 LEU A N 1
ATOM 751 C CA . LEU A 1 93 ? -4.165 -7.629 -7.579 1.00 98.25 93 LEU A CA 1
ATOM 752 C C . LEU A 1 93 ? -4.174 -9.160 -7.715 1.00 98.25 93 LEU A C 1
ATOM 754 O O . LEU A 1 93 ? -5.190 -9.790 -7.426 1.00 98.25 93 LEU A O 1
ATOM 758 N N . ALA A 1 94 ? -3.069 -9.779 -8.145 1.00 97.81 94 ALA A N 1
ATOM 759 C CA . ALA A 1 94 ? -2.981 -11.233 -8.207 1.00 97.81 94 ALA A CA 1
ATOM 760 C C . ALA A 1 94 ? -3.304 -11.850 -6.834 1.00 97.81 94 ALA A C 1
ATOM 762 O O . ALA A 1 94 ? -2.708 -11.470 -5.819 1.00 97.81 94 ALA A O 1
ATOM 763 N N . GLU A 1 95 ? -4.261 -12.786 -6.830 1.00 96.31 95 GLU A N 1
ATOM 764 C CA . GLU A 1 95 ? -4.739 -13.499 -5.636 1.00 96.31 95 GLU A CA 1
ATOM 765 C C . GLU A 1 95 ? -5.221 -12.549 -4.520 1.00 96.31 95 GLU A C 1
ATOM 767 O O . GLU A 1 95 ? -5.019 -12.822 -3.338 1.00 96.31 95 GLU A O 1
ATOM 772 N N . TRP A 1 96 ? -5.777 -11.382 -4.872 1.00 96.38 96 TRP A N 1
ATOM 773 C CA . TRP A 1 96 ? -6.163 -10.370 -3.885 1.00 96.38 96 TRP A CA 1
ATOM 774 C C . TRP A 1 96 ? -7.159 -10.900 -2.852 1.00 96.38 96 TRP A C 1
ATOM 776 O O . TRP A 1 96 ? -6.894 -10.753 -1.662 1.00 96.38 96 TRP A O 1
ATOM 786 N N . ASP A 1 97 ? -8.243 -11.539 -3.295 1.00 95.88 97 ASP A N 1
ATOM 787 C CA . ASP A 1 97 ? -9.338 -11.950 -2.409 1.00 95.88 97 ASP A CA 1
ATOM 788 C C . ASP A 1 97 ? -8.851 -12.923 -1.327 1.00 95.88 97 ASP A C 1
ATOM 790 O O . ASP A 1 97 ? -8.973 -12.624 -0.143 1.00 95.88 97 ASP A O 1
ATOM 794 N N . GLY A 1 98 ? -8.154 -13.998 -1.710 1.00 95.94 98 GLY A N 1
ATOM 795 C CA . GLY A 1 98 ? -7.619 -14.966 -0.745 1.00 95.94 98 GLY A CA 1
ATOM 796 C C . GLY A 1 98 ? -6.572 -14.376 0.209 1.00 95.94 98 GLY A C 1
ATOM 797 O O . GLY A 1 98 ? -6.543 -14.706 1.389 1.00 95.94 98 GLY A O 1
ATOM 798 N N . HIS A 1 99 ? -5.720 -13.454 -0.249 1.00 95.12 99 HIS A N 1
ATOM 799 C CA . HIS A 1 99 ? -4.796 -12.771 0.664 1.00 95.12 99 HIS A CA 1
ATOM 800 C C . HIS A 1 99 ? -5.508 -11.795 1.603 1.00 95.12 99 HIS A C 1
ATOM 802 O O . HIS A 1 99 ? -5.047 -11.587 2.724 1.00 95.12 99 HIS A O 1
ATOM 808 N N . TRP A 1 100 ? -6.586 -11.159 1.144 1.00 94.88 100 TRP A N 1
ATOM 809 C CA . TRP A 1 100 ? -7.372 -10.258 1.971 1.00 94.88 100 TRP A CA 1
ATOM 810 C C . TRP A 1 100 ? -8.134 -11.024 3.050 1.00 94.88 100 TRP A C 1
ATOM 812 O O . TRP A 1 100 ? -8.096 -10.602 4.200 1.00 94.88 100 TRP A O 1
ATOM 822 N N . GLU A 1 101 ? -8.712 -12.178 2.713 1.00 94.69 101 GLU A N 1
ATOM 823 C CA . GLU A 1 101 ? -9.345 -13.097 3.671 1.00 94.69 101 GLU A CA 1
ATOM 824 C C . GLU A 1 101 ? -8.389 -13.525 4.795 1.00 94.69 101 GLU A C 1
ATOM 826 O O . GLU A 1 101 ? -8.808 -13.663 5.937 1.00 94.69 101 GLU A O 1
ATOM 831 N N . LEU A 1 102 ? -7.090 -13.671 4.512 1.00 93.25 102 LEU A N 1
ATOM 832 C CA . LEU A 1 102 ? -6.089 -14.015 5.530 1.00 93.25 102 LEU A CA 1
ATOM 833 C C . LEU A 1 102 ? -5.684 -12.836 6.427 1.00 93.25 102 LEU A C 1
ATOM 835 O O . LEU A 1 102 ? -5.315 -13.043 7.579 1.00 93.25 102 LEU A O 1
ATOM 839 N N . ILE A 1 103 ? -5.682 -11.609 5.896 1.00 93.00 103 ILE A N 1
ATOM 840 C CA . ILE A 1 103 ? -5.120 -10.432 6.583 1.00 93.00 103 ILE A CA 1
ATOM 841 C C . ILE A 1 103 ? -6.201 -9.611 7.291 1.00 93.00 103 ILE A C 1
ATOM 843 O O . ILE A 1 103 ? -5.946 -9.060 8.362 1.00 93.00 103 ILE A O 1
ATOM 847 N N . ALA A 1 104 ? -7.400 -9.509 6.713 1.00 93.00 104 ALA A N 1
ATOM 848 C CA . ALA A 1 104 ? -8.488 -8.709 7.267 1.00 93.00 104 ALA A CA 1
ATOM 849 C C . ALA A 1 104 ? -8.850 -9.094 8.717 1.00 93.00 104 ALA A C 1
ATOM 851 O O . ALA A 1 104 ? -8.954 -8.169 9.528 1.00 93.00 104 ALA A O 1
ATOM 852 N N . PRO A 1 105 ? -8.916 -10.390 9.099 1.00 91.00 105 PRO A N 1
ATOM 853 C CA . PRO A 1 105 ? -9.194 -10.799 10.481 1.00 91.00 105 PRO A CA 1
ATOM 854 C C . PRO A 1 105 ? -8.135 -10.364 11.498 1.00 91.00 105 PRO A C 1
ATOM 856 O O . PRO A 1 105 ? -8.417 -10.286 12.693 1.00 91.00 105 PRO A O 1
ATOM 859 N N . CYS A 1 106 ? -6.907 -10.084 11.051 1.00 89.88 106 CYS A N 1
ATOM 860 C CA . CYS A 1 106 ? -5.844 -9.569 11.913 1.00 89.88 106 CYS A CA 1
ATOM 861 C C . CYS A 1 106 ? -5.934 -8.050 12.116 1.00 89.88 106 CYS A C 1
ATOM 863 O O . CYS A 1 106 ? -5.385 -7.530 13.085 1.00 89.88 106 CYS A O 1
ATOM 865 N N . LEU A 1 107 ? -6.572 -7.335 11.185 1.00 91.56 107 LEU A N 1
ATOM 866 C CA . LEU A 1 107 ? -6.633 -5.872 11.166 1.00 91.56 107 LEU A CA 1
ATOM 867 C C . LEU A 1 107 ? -7.920 -5.322 11.776 1.00 91.56 107 LEU A C 1
ATOM 869 O O . LEU A 1 107 ? -7.887 -4.261 12.396 1.00 91.56 107 LEU A O 1
ATOM 873 N N . PHE A 1 108 ? -9.041 -6.012 11.572 1.00 89.62 108 PHE A N 1
ATOM 874 C CA . PHE A 1 108 ? -10.358 -5.552 11.994 1.00 89.62 108 PHE A CA 1
ATOM 875 C C . PHE A 1 108 ? -10.946 -6.488 13.053 1.00 89.62 108 PHE A C 1
ATOM 877 O O . PHE A 1 108 ? -10.784 -7.709 12.943 1.00 89.62 108 PHE A O 1
ATOM 884 N N . PRO A 1 109 ? -11.624 -5.938 14.076 1.00 76.62 109 PRO A N 1
ATOM 885 C CA . PRO A 1 109 ? -12.525 -6.732 14.897 1.00 76.62 109 PRO A CA 1
ATOM 886 C C . PRO A 1 109 ? -13.671 -7.297 14.029 1.00 76.62 109 PRO A C 1
ATOM 888 O O . PRO A 1 109 ? -13.845 -6.903 12.876 1.00 76.62 109 PRO A O 1
ATOM 891 N N . GLY A 1 110 ? -14.355 -8.335 14.519 1.00 69.94 110 GLY A N 1
ATOM 892 C CA . GLY A 1 110 ? -15.531 -8.917 13.849 1.00 69.94 110 GLY A CA 1
ATOM 893 C C . GLY A 1 110 ? -15.371 -9.490 12.426 1.00 69.94 110 GLY A C 1
ATOM 894 O O . GLY A 1 110 ? -16.381 -9.814 11.809 1.00 69.94 110 GLY A O 1
ATOM 895 N N . ALA A 1 111 ? -14.157 -9.621 11.881 1.00 61.19 111 ALA A N 1
ATOM 896 C CA . ALA A 1 111 ? -13.918 -10.048 10.493 1.00 61.19 111 ALA A CA 1
ATOM 897 C C . ALA A 1 111 ? -13.840 -11.581 10.281 1.00 61.19 111 ALA A C 1
ATOM 899 O O . ALA A 1 111 ? -13.238 -12.022 9.300 1.00 61.19 111 ALA A O 1
ATOM 900 N N . ASP A 1 112 ? -14.439 -12.365 11.184 1.00 55.19 112 ASP A N 1
ATOM 901 C CA . ASP A 1 112 ? -14.553 -13.832 11.089 1.00 55.19 112 ASP A CA 1
ATOM 902 C C . ASP A 1 112 ? -15.849 -14.270 10.369 1.00 55.19 112 ASP A C 1
ATOM 904 O O . ASP A 1 112 ? -16.870 -13.545 10.459 1.00 55.19 112 ASP A O 1
#

Secondary structure (DSSP, 8-state):
-HHHHHHHHHH-HHHHHHHTTGGGTT--HHHHHHHHHHHHHHHHHHHHHHHHHHHHH-SPPSS-HHHHHHHHHHHHHHHHHHHHHTTTSS-TTTTHHHHHHHHHHHHSTT--

Radius of gyration: 15.35 Å; chains: 1; bounding box: 37×33×37 Å